Protein AF-A0A955FDJ4-F1 (afdb_monomer_lite)

Secondary structure (DSSP, 8-state):
-BTTB-HHHHHHHHHHHHHHHHHHHHHTT----TT-THHHHHHHHHHHHHHHTTSS-HHHHHHHHTSSSTT--PPPHHHHHHH-GGGTT-

Foldseek 3Di:
DPVPDDVVVVVVVLQVVQQVQVVVCVVVVHDPPDPGTSQQSSQLVLQVVLCVLVNHPPCLSVVCCPDPVHNTRGDDVVSSCVSVVVVVVD

pLDDT: mean 84.26, std 9.57, range [49.38, 94.75]

Sequence (90 aa):
EIYGVPPLVFLHYLNALALNEDVKYHTLGYDIVTGTGRRNNMLTCVNLIGVFLGGVSIVEFAGQFSRPPAGISAISQKKMREILPLLDKG

Structure (mmCIF, N/CA/C/O backbone):
data_AF-A0A955FDJ4-F1
#
_entry.id   AF-A0A955FDJ4-F1
#
loop_
_atom_site.group_PDB
_atom_site.id
_atom_site.type_symbol
_atom_site.label_atom_id
_atom_site.label_alt_id
_atom_site.label_comp_id
_atom_site.label_asym_id
_atom_site.label_entity_id
_atom_site.label_seq_id
_atom_site.pdbx_PDB_ins_code
_atom_site.Cartn_x
_atom_site.Cartn_y
_atom_site.Cartn_z
_atom_site.occupancy
_atom_site.B_iso_or_equiv
_atom_site.auth_seq_id
_atom_site.auth_comp_id
_atom_site.auth_asym_id
_atom_site.auth_atom_id
_atom_site.pdbx_PDB_model_num
ATOM 1 N N . GLU A 1 1 ? -19.634 -12.094 -1.912 1.00 62.75 1 GLU A N 1
ATOM 2 C CA . GLU A 1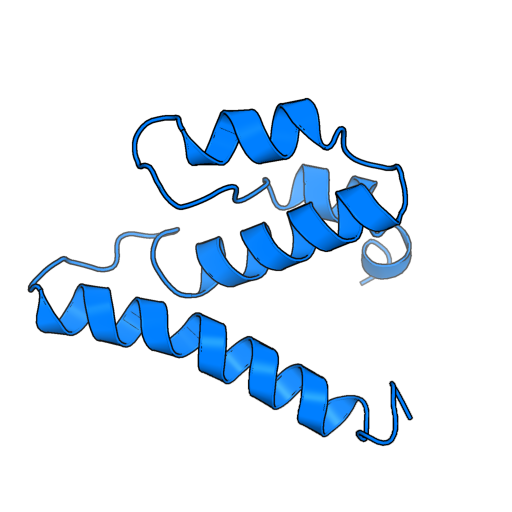 1 ? -19.199 -11.285 -3.073 1.00 62.75 1 GLU A CA 1
ATOM 3 C C . GLU A 1 1 ? -18.946 -9.856 -2.615 1.00 62.75 1 GLU A C 1
ATOM 5 O O . GLU A 1 1 ? -19.559 -9.441 -1.639 1.00 62.75 1 GLU A O 1
ATOM 10 N N . ILE A 1 2 ? -18.040 -9.130 -3.268 1.00 72.00 2 ILE A N 1
ATOM 11 C CA . ILE A 1 2 ? -17.774 -7.704 -3.028 1.00 72.00 2 ILE A CA 1
ATOM 12 C C . ILE A 1 2 ? -18.264 -6.966 -4.276 1.00 72.00 2 ILE A C 1
ATOM 14 O O . ILE A 1 2 ? -17.698 -7.163 -5.346 1.00 72.00 2 ILE A O 1
ATOM 18 N N . TYR A 1 3 ? -19.346 -6.187 -4.168 1.00 79.25 3 TYR A N 1
ATOM 19 C CA . TYR A 1 3 ? -19.972 -5.480 -5.303 1.00 79.25 3 TY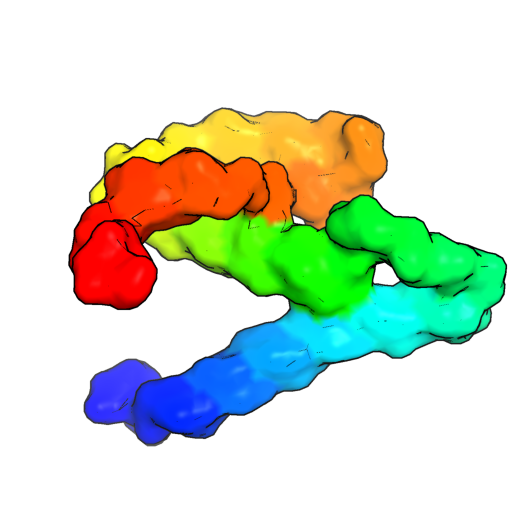R A CA 1
ATOM 20 C C . TYR A 1 3 ? -20.234 -6.367 -6.544 1.00 79.25 3 TYR A C 1
ATOM 22 O O . TYR A 1 3 ? -20.012 -5.946 -7.674 1.00 79.25 3 TYR A O 1
ATOM 30 N N . GLY A 1 4 ? -20.670 -7.617 -6.338 1.00 87.38 4 GLY A N 1
ATOM 31 C CA . GLY A 1 4 ? -20.932 -8.575 -7.425 1.00 87.38 4 GLY A CA 1
ATOM 32 C C . GLY A 1 4 ? -19.690 -9.276 -7.992 1.00 87.38 4 GLY A C 1
ATOM 33 O O . GLY A 1 4 ? -19.797 -10.032 -8.952 1.00 87.38 4 GLY A O 1
ATOM 34 N N . VAL A 1 5 ? -18.509 -9.061 -7.401 1.00 86.62 5 VAL A N 1
ATOM 35 C CA . VAL A 1 5 ? -17.262 -9.736 -7.783 1.00 86.62 5 VAL A CA 1
ATOM 36 C C . VAL A 1 5 ? -16.890 -10.788 -6.726 1.00 86.62 5 VAL A C 1
ATOM 38 O O . VAL A 1 5 ? -16.898 -10.492 -5.521 1.00 86.62 5 VAL A O 1
ATOM 41 N N . PRO A 1 6 ? -16.531 -12.025 -7.123 1.00 92.56 6 PRO A N 1
ATOM 42 C CA . PRO A 1 6 ? -15.976 -13.003 -6.196 1.00 92.56 6 PRO A CA 1
ATOM 43 C C . PRO A 1 6 ? -14.698 -12.463 -5.533 1.00 92.56 6 PRO A C 1
ATOM 45 O O . PRO A 1 6 ? -13.830 -11.939 -6.234 1.00 92.56 6 PRO A O 1
ATOM 48 N N . PRO A 1 7 ? -14.512 -12.614 -4.207 1.00 85.75 7 PRO A N 1
ATOM 49 C CA . PRO A 1 7 ? -13.344 -12.066 -3.511 1.00 85.75 7 PRO A CA 1
ATOM 50 C C . PRO A 1 7 ? -12.002 -12.483 -4.126 1.00 85.75 7 PRO A C 1
ATOM 52 O O . PRO A 1 7 ? -11.088 -11.672 -4.225 1.00 85.75 7 PRO A O 1
ATOM 55 N N . LEU A 1 8 ? -11.901 -13.723 -4.611 1.00 89.12 8 LEU A N 1
ATOM 56 C CA . LEU A 1 8 ? -10.700 -14.222 -5.279 1.00 89.12 8 LEU A CA 1
ATOM 57 C C . LEU A 1 8 ? -10.379 -13.446 -6.567 1.00 89.12 8 LEU A C 1
ATOM 59 O O . LEU A 1 8 ? -9.226 -13.109 -6.818 1.00 89.12 8 LEU A O 1
ATOM 63 N N . VAL A 1 9 ? -11.401 -13.108 -7.358 1.00 88.62 9 VAL A N 1
ATOM 64 C CA . VAL A 1 9 ? -11.247 -12.313 -8.584 1.00 88.62 9 VAL A CA 1
ATOM 65 C C . VAL A 1 9 ? -10.765 -10.904 -8.240 1.00 88.62 9 VAL A C 1
ATOM 67 O O . VAL A 1 9 ? -9.830 -10.406 -8.861 1.00 88.62 9 VAL A O 1
ATOM 70 N N . PHE A 1 10 ? -11.328 -10.288 -7.199 1.00 86.00 10 PHE A N 1
ATOM 71 C CA . PHE A 1 10 ? -10.862 -8.991 -6.703 1.00 86.00 10 PHE A CA 1
ATOM 72 C C .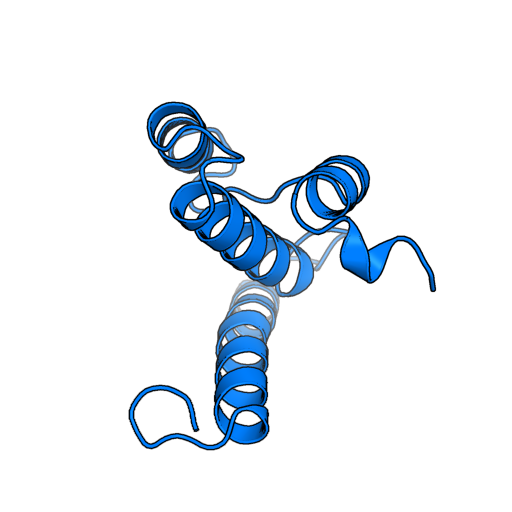 PHE A 1 10 ? -9.386 -9.028 -6.265 1.00 86.00 10 PHE A C 1
ATOM 74 O O . PHE A 1 10 ? -8.609 -8.144 -6.624 1.00 86.00 10 PHE A O 1
ATOM 81 N N . LEU A 1 11 ? -8.965 -10.082 -5.558 1.00 86.12 11 LEU A N 1
ATOM 82 C CA . LEU A 1 11 ? -7.562 -10.271 -5.172 1.00 86.12 11 LEU A CA 1
ATOM 83 C C . LEU A 1 11 ? -6.640 -10.444 -6.389 1.00 86.12 11 LEU A C 1
ATOM 85 O O . LEU A 1 11 ? -5.539 -9.890 -6.405 1.00 86.12 11 LEU A O 1
ATOM 89 N N . HIS A 1 12 ? -7.084 -11.158 -7.427 1.00 89.06 12 HIS A N 1
ATOM 90 C CA . HIS A 1 12 ? -6.338 -11.254 -8.682 1.00 89.06 12 HIS A CA 1
ATOM 91 C C . HIS A 1 12 ? -6.201 -9.898 -9.380 1.00 89.06 12 HIS A C 1
ATOM 93 O O . HIS A 1 12 ? -5.110 -9.584 -9.856 1.00 89.06 12 HIS A O 1
ATOM 99 N N . TYR A 1 13 ? -7.249 -9.069 -9.377 1.00 87.75 13 TYR A N 1
ATOM 100 C CA . TYR A 1 13 ? -7.174 -7.701 -9.897 1.00 87.75 13 TYR A CA 1
ATOM 101 C C . TYR A 1 13 ? -6.159 -6.844 -9.136 1.00 87.75 13 TYR A C 1
ATOM 103 O O . TYR A 1 13 ? -5.337 -6.184 -9.768 1.00 87.75 13 TYR A O 1
ATOM 111 N N . LEU A 1 14 ? -6.150 -6.891 -7.799 1.00 86.12 14 LEU A N 1
ATOM 112 C CA . LEU A 1 14 ? -5.152 -6.172 -6.997 1.00 86.12 14 LEU A CA 1
ATOM 113 C C . LEU A 1 14 ? -3.723 -6.633 -7.307 1.00 86.12 14 LEU A C 1
ATOM 115 O O . LEU A 1 14 ? -2.828 -5.807 -7.479 1.00 86.12 14 LEU A O 1
ATOM 119 N N . ASN A 1 15 ? -3.503 -7.944 -7.435 1.00 86.69 15 ASN A N 1
ATOM 120 C CA . ASN A 1 15 ? -2.189 -8.473 -7.791 1.00 86.69 15 ASN A CA 1
ATOM 121 C C . ASN A 1 15 ? -1.766 -8.061 -9.213 1.00 86.69 15 ASN A C 1
ATOM 123 O O . ASN A 1 15 ? -0.597 -7.754 -9.425 1.00 86.69 15 ASN A O 1
ATOM 127 N N . ALA A 1 16 ? -2.695 -8.012 -10.172 1.00 88.44 16 ALA A N 1
ATOM 128 C CA . ALA A 1 16 ? -2.421 -7.541 -11.531 1.00 88.44 16 ALA A CA 1
ATOM 129 C C . ALA A 1 16 ? -2.061 -6.044 -11.564 1.00 88.44 16 ALA A C 1
ATOM 131 O O . ALA A 1 16 ? -1.091 -5.664 -12.219 1.00 88.44 16 ALA A O 1
ATOM 132 N N . LEU A 1 17 ? -2.781 -5.207 -10.808 1.00 86.38 17 LEU A N 1
ATOM 133 C CA . LEU A 1 17 ? -2.457 -3.786 -10.633 1.00 86.38 17 LEU A CA 1
ATOM 134 C C . LEU A 1 17 ? -1.063 -3.599 -10.027 1.00 86.38 17 LEU A C 1
ATOM 136 O O . LEU A 1 17 ? -0.286 -2.762 -10.479 1.00 86.38 17 LEU A O 1
ATOM 140 N N . ALA A 1 18 ? -0.718 -4.400 -9.022 1.00 86.31 18 ALA A N 1
ATOM 141 C CA . ALA A 1 18 ? 0.594 -4.334 -8.405 1.00 86.31 18 ALA A CA 1
ATOM 142 C C . ALA A 1 18 ? 1.706 -4.858 -9.335 1.00 86.31 18 ALA A C 1
ATOM 144 O O . ALA A 1 18 ? 2.783 -4.272 -9.371 1.00 86.31 18 ALA A O 1
ATOM 145 N N . LEU A 1 19 ? 1.447 -5.904 -10.127 1.00 85.19 19 LEU A N 1
ATOM 146 C CA . LEU A 1 19 ? 2.381 -6.431 -11.129 1.00 85.19 19 LEU A CA 1
ATOM 147 C C . LEU A 1 19 ? 2.680 -5.419 -12.244 1.00 85.19 19 LEU A C 1
ATOM 149 O O . LEU A 1 19 ? 3.799 -5.383 -12.747 1.00 85.19 19 LEU A O 1
ATOM 153 N N . ASN A 1 20 ? 1.712 -4.581 -12.622 1.00 86.38 20 ASN A N 1
ATOM 154 C CA . ASN A 1 20 ? 1.929 -3.541 -13.629 1.00 86.38 20 ASN A CA 1
ATOM 155 C C . ASN A 1 20 ? 3.071 -2.582 -13.245 1.00 86.38 20 ASN A C 1
ATOM 157 O O . ASN A 1 20 ? 3.817 -2.127 -14.111 1.00 86.38 20 ASN A O 1
ATOM 161 N N . GLU A 1 21 ? 3.262 -2.350 -11.946 1.00 83.75 21 GLU A N 1
ATOM 162 C CA . GLU A 1 21 ? 4.355 -1.529 -11.437 1.00 83.75 21 GLU A CA 1
ATOM 163 C C . GLU A 1 21 ? 5.726 -2.186 -11.683 1.00 83.75 21 GLU A C 1
ATOM 165 O O . GLU A 1 21 ? 6.658 -1.507 -12.110 1.00 83.75 21 GLU A O 1
ATOM 170 N N . ASP A 1 22 ? 5.847 -3.510 -11.507 1.00 83.75 22 ASP A N 1
ATOM 171 C CA . ASP A 1 22 ? 7.078 -4.257 -11.829 1.00 83.75 22 ASP A CA 1
ATOM 172 C C . ASP A 1 22 ? 7.407 -4.168 -13.325 1.00 83.75 22 ASP A C 1
ATOM 174 O O . ASP A 1 22 ? 8.559 -3.945 -13.699 1.00 83.75 22 ASP A O 1
ATOM 178 N N . VAL A 1 23 ? 6.389 -4.289 -14.188 1.00 84.94 23 VAL A N 1
ATOM 179 C CA . VAL A 1 23 ? 6.551 -4.144 -15.644 1.00 84.94 23 VAL A CA 1
ATOM 180 C C . VAL A 1 23 ? 7.074 -2.751 -15.986 1.00 84.94 23 VAL A C 1
ATOM 182 O O . VAL A 1 23 ? 8.017 -2.636 -16.765 1.00 84.94 23 VAL A O 1
ATOM 185 N N . LYS A 1 24 ? 6.528 -1.696 -15.367 1.00 84.38 24 LYS A N 1
ATOM 186 C CA . LYS A 1 24 ? 7.003 -0.319 -15.559 1.00 84.38 24 LYS A CA 1
ATOM 187 C C . LYS A 1 24 ? 8.487 -0.187 -15.212 1.00 84.38 24 LYS A C 1
ATOM 189 O O . LYS A 1 24 ? 9.258 0.274 -16.051 1.00 84.38 24 LYS A O 1
ATOM 194 N N . TYR A 1 25 ? 8.902 -0.619 -14.019 1.00 82.12 25 TYR A N 1
ATOM 195 C CA . TYR A 1 25 ? 10.308 -0.540 -13.603 1.00 82.12 25 TYR A CA 1
ATOM 196 C C . TYR A 1 25 ? 11.233 -1.323 -14.542 1.00 82.12 25 TYR A C 1
ATOM 198 O O . TYR A 1 25 ? 12.251 -0.782 -14.970 1.00 82.12 25 TYR A O 1
ATOM 206 N N . 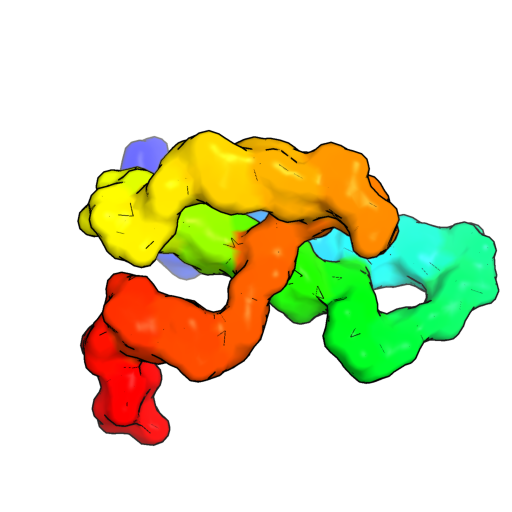HIS A 1 26 ? 10.830 -2.534 -14.942 1.00 82.50 26 HIS A N 1
ATOM 207 C CA . HIS A 1 26 ? 11.573 -3.341 -15.907 1.00 82.50 26 HIS A CA 1
ATOM 208 C C . HIS A 1 26 ? 11.734 -2.629 -17.259 1.00 82.50 26 HIS A C 1
ATOM 210 O O . HIS A 1 26 ? 12.844 -2.524 -17.773 1.00 82.50 26 HIS A O 1
ATOM 216 N N . THR A 1 27 ? 10.648 -2.086 -17.822 1.00 84.56 27 THR A N 1
ATOM 217 C CA . THR A 1 27 ? 10.689 -1.393 -19.125 1.00 84.56 27 THR A CA 1
ATOM 218 C C . THR A 1 27 ? 11.514 -0.108 -19.116 1.00 84.56 27 THR A C 1
ATOM 220 O O . THR A 1 27 ? 12.075 0.258 -20.143 1.00 84.56 27 THR A O 1
ATOM 223 N N . LEU A 1 28 ? 11.616 0.567 -17.969 1.00 84.62 28 LEU A N 1
ATOM 224 C CA . LEU A 1 28 ? 12.415 1.784 -17.808 1.00 84.62 28 LEU A CA 1
ATOM 225 C C . LEU A 1 28 ? 13.900 1.496 -17.525 1.00 84.62 28 LEU A C 1
ATOM 227 O O . LEU A 1 28 ? 14.675 2.434 -17.355 1.00 84.62 28 LEU A O 1
ATOM 231 N N . GLY A 1 29 ? 14.305 0.221 -17.478 1.00 79.25 29 GLY A N 1
ATOM 232 C CA . GLY A 1 29 ? 15.685 -0.179 -17.204 1.00 79.25 29 GLY A CA 1
ATOM 233 C C . GLY A 1 29 ? 16.117 0.052 -15.755 1.00 79.25 29 GLY A C 1
ATOM 234 O O . GLY A 1 29 ? 17.313 0.124 -15.483 1.00 79.25 29 GLY A O 1
ATOM 235 N N . TYR A 1 30 ? 15.167 0.194 -14.827 1.00 77.88 30 TYR A N 1
ATOM 236 C CA . TYR A 1 30 ? 15.471 0.281 -13.404 1.00 77.88 30 TYR A CA 1
ATOM 237 C C . TYR A 1 30 ? 15.595 -1.118 -12.806 1.00 77.88 30 TYR A C 1
ATOM 239 O O . TYR A 1 30 ? 14.708 -1.958 -12.980 1.00 77.88 30 TYR A O 1
ATOM 247 N N . ASP A 1 31 ? 16.649 -1.342 -12.026 1.00 68.00 31 ASP A N 1
ATOM 248 C CA . ASP A 1 31 ? 16.729 -2.525 -11.180 1.00 68.00 31 ASP A CA 1
ATOM 249 C C . ASP A 1 31 ? 15.632 -2.460 -10.113 1.00 68.00 31 ASP A C 1
ATOM 251 O O . ASP A 1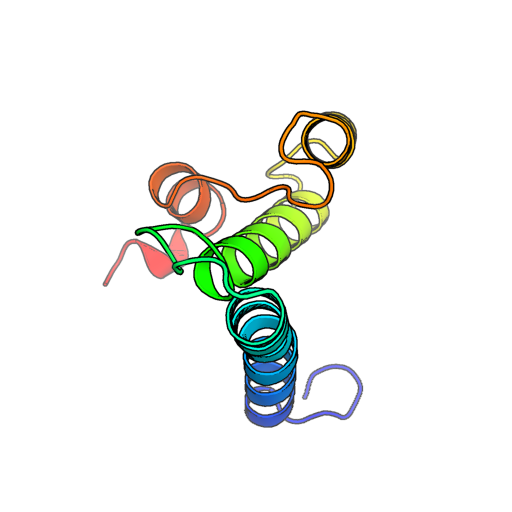 31 ? 15.532 -1.487 -9.356 1.00 68.00 31 ASP A O 1
ATOM 255 N N . ILE A 1 32 ? 14.809 -3.510 -10.030 1.00 65.62 32 ILE A N 1
ATOM 256 C CA . ILE A 1 32 ? 13.858 -3.680 -8.928 1.00 65.62 32 ILE A CA 1
ATOM 257 C C . ILE A 1 32 ? 14.675 -4.017 -7.676 1.00 65.62 32 ILE A C 1
ATOM 259 O O . ILE A 1 32 ? 14.882 -5.178 -7.322 1.00 65.62 32 ILE A O 1
ATOM 263 N N . VAL A 1 33 ? 15.179 -2.985 -7.005 1.00 64.12 33 VAL A N 1
ATOM 264 C CA . VAL A 1 33 ? 15.816 -3.110 -5.694 1.00 64.12 33 VAL A CA 1
ATOM 265 C C . VAL A 1 33 ? 14.791 -3.563 -4.658 1.00 64.12 33 VAL A C 1
ATOM 267 O O . VAL A 1 33 ? 13.598 -3.250 -4.740 1.00 64.12 33 VAL A O 1
ATOM 270 N N . THR A 1 34 ? 15.258 -4.313 -3.663 1.00 56.06 34 THR A N 1
ATOM 271 C CA . THR A 1 34 ? 14.458 -4.878 -2.572 1.00 56.06 34 THR A CA 1
ATOM 272 C C . THR A 1 34 ? 13.531 -3.825 -1.960 1.00 56.06 34 THR A C 1
ATOM 274 O O . THR A 1 34 ? 13.981 -2.903 -1.287 1.00 56.06 34 THR A O 1
ATOM 277 N N . GLY A 1 35 ? 12.220 -3.974 -2.174 1.00 59.59 35 GLY A N 1
ATOM 278 C CA . GLY A 1 35 ? 11.223 -3.019 -1.680 1.00 59.59 35 GLY A CA 1
ATOM 279 C C . GLY A 1 35 ? 10.858 -1.898 -2.657 1.00 59.59 35 GLY A C 1
ATOM 280 O O . GLY A 1 35 ? 10.451 -0.838 -2.205 1.00 59.59 35 GLY A O 1
ATOM 281 N N . THR A 1 36 ? 10.976 -2.114 -3.968 1.00 68.62 36 THR A N 1
ATOM 282 C CA . THR A 1 36 ? 10.352 -1.297 -5.029 1.00 68.62 36 THR A CA 1
ATOM 283 C C . THR A 1 36 ? 9.359 -2.141 -5.844 1.00 68.62 36 THR A C 1
ATOM 285 O O . THR A 1 36 ? 9.261 -3.352 -5.633 1.00 68.62 36 THR A O 1
ATOM 288 N N . GLY A 1 37 ? 8.545 -1.512 -6.699 1.00 79.38 37 GLY A N 1
ATOM 289 C CA . GLY A 1 37 ? 7.592 -2.226 -7.558 1.00 79.38 37 GLY A CA 1
ATOM 290 C C . GLY A 1 37 ? 6.337 -2.751 -6.842 1.00 79.38 37 GLY A C 1
ATOM 291 O O . GLY A 1 37 ? 5.737 -2.081 -5.992 1.00 79.38 37 GLY A O 1
ATOM 292 N N . ARG A 1 38 ? 5.941 -3.984 -7.165 1.00 85.75 38 ARG A N 1
ATOM 293 C CA . ARG A 1 38 ? 4.701 -4.659 -6.752 1.00 85.75 38 ARG A CA 1
ATOM 294 C C . ARG A 1 38 ? 4.481 -4.654 -5.251 1.00 85.75 38 ARG A C 1
ATOM 296 O O . ARG A 1 38 ? 3.365 -4.418 -4.791 1.00 85.75 38 ARG A O 1
ATOM 303 N N . ARG A 1 39 ? 5.532 -4.887 -4.461 1.00 85.94 39 ARG A N 1
ATOM 304 C CA . ARG A 1 39 ? 5.421 -4.922 -2.994 1.00 85.94 39 ARG A CA 1
ATOM 305 C C . ARG A 1 39 ? 5.006 -3.567 -2.417 1.00 85.94 39 ARG A C 1
ATOM 307 O O . ARG A 1 39 ? 4.146 -3.533 -1.540 1.00 85.94 39 ARG A O 1
ATOM 314 N N . ASN A 1 40 ? 5.575 -2.469 -2.912 1.00 87.25 40 ASN A N 1
ATOM 315 C CA . ASN A 1 40 ? 5.209 -1.126 -2.457 1.00 87.25 40 ASN A CA 1
ATOM 316 C C . ASN A 1 40 ? 3.801 -0.749 -2.888 1.00 87.25 40 ASN A C 1
ATOM 318 O O . ASN A 1 40 ? 3.072 -0.137 -2.108 1.00 87.25 40 ASN A O 1
ATOM 322 N N . ASN A 1 41 ? 3.402 -1.151 -4.094 1.00 88.75 41 ASN A N 1
ATOM 323 C CA . ASN A 1 41 ? 2.058 -0.873 -4.569 1.00 88.75 41 ASN A CA 1
ATOM 324 C C . ASN A 1 41 ? 1.011 -1.621 -3.722 1.00 88.75 41 ASN A C 1
ATOM 326 O O . ASN A 1 41 ? 0.069 -1.013 -3.222 1.00 88.75 41 ASN A O 1
ATOM 330 N N . MET A 1 42 ? 1.250 -2.904 -3.416 1.00 89.75 42 MET A N 1
ATOM 331 C CA . MET A 1 42 ? 0.401 -3.668 -2.490 1.00 89.75 42 MET A CA 1
ATOM 332 C C . MET A 1 42 ? 0.330 -3.025 -1.100 1.00 89.75 42 MET A C 1
ATOM 334 O O . MET A 1 42 ? -0.756 -2.878 -0.546 1.00 89.75 42 MET A O 1
ATOM 338 N N . LEU A 1 43 ? 1.464 -2.603 -0.532 1.00 91.00 43 LEU A N 1
ATOM 339 C CA . LEU A 1 43 ? 1.493 -1.937 0.777 1.00 91.00 43 LEU A CA 1
ATOM 340 C C . LEU A 1 43 ? 0.812 -0.562 0.753 1.00 91.00 43 LEU A C 1
ATOM 342 O O . LEU A 1 43 ? 0.264 -0.145 1.769 1.00 91.00 43 LEU A O 1
ATOM 346 N N . THR A 1 44 ? 0.796 0.119 -0.392 1.00 91.31 44 THR A N 1
ATOM 347 C CA . THR A 1 44 ? 0.037 1.361 -0.589 1.00 91.31 44 THR A CA 1
ATOM 348 C C . THR A 1 44 ? -1.468 1.085 -0.584 1.00 91.31 44 THR A C 1
ATOM 350 O O . THR A 1 44 ? -2.214 1.795 0.090 1.00 91.31 44 THR A O 1
ATOM 353 N N . CYS A 1 45 ? -1.927 0.010 -1.238 1.00 91.06 45 CYS A 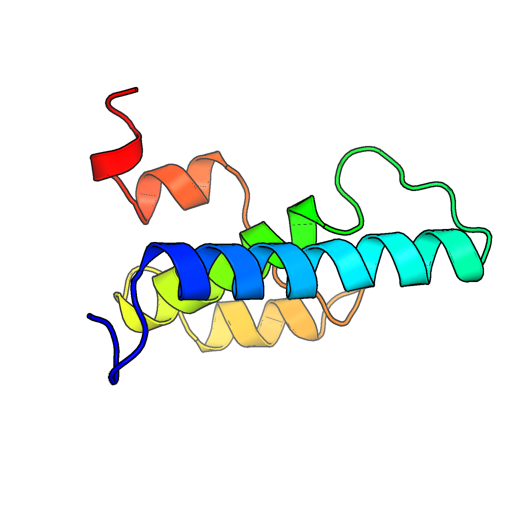N 1
ATOM 354 C CA . CYS A 1 45 ? -3.323 -0.431 -1.144 1.00 91.06 45 CYS A CA 1
ATOM 355 C C . CYS A 1 45 ? -3.714 -0.775 0.299 1.00 91.06 45 CYS A C 1
ATOM 357 O O . CYS A 1 45 ? -4.782 -0.376 0.756 1.00 91.06 45 CYS A O 1
ATOM 359 N N . VAL A 1 46 ? -2.844 -1.467 1.043 1.00 91.44 46 VAL A N 1
ATOM 360 C CA . VAL A 1 46 ? -3.074 -1.745 2.470 1.00 91.44 46 VAL A CA 1
ATOM 361 C C . VAL A 1 46 ? -3.166 -0.447 3.274 1.00 91.44 46 VAL A C 1
ATOM 363 O O . VAL A 1 46 ? -4.036 -0.332 4.133 1.00 91.44 46 VAL A O 1
ATOM 366 N N . ASN A 1 47 ? -2.313 0.540 2.994 1.00 93.69 47 ASN A N 1
ATOM 367 C CA . ASN A 1 47 ? -2.366 1.831 3.674 1.00 93.69 47 ASN A CA 1
ATOM 368 C C . ASN A 1 47 ? -3.711 2.542 3.442 1.00 93.69 47 ASN A C 1
ATOM 370 O O . ASN A 1 47 ? -4.325 3.029 4.388 1.00 93.69 47 ASN A O 1
ATOM 374 N N . LEU A 1 48 ? -4.223 2.507 2.207 1.00 92.62 48 LEU A N 1
ATOM 375 C CA . LEU A 1 48 ? -5.547 3.035 1.865 1.00 92.62 48 LEU A CA 1
ATOM 376 C C . LEU A 1 48 ? -6.681 2.290 2.591 1.00 92.62 48 LEU A C 1
ATOM 378 O O . LEU A 1 48 ? -7.609 2.920 3.094 1.00 92.62 48 LEU A O 1
ATOM 382 N N . ILE A 1 49 ? -6.596 0.961 2.703 1.00 91.06 49 ILE A N 1
ATOM 383 C CA . ILE A 1 49 ? -7.533 0.180 3.528 1.00 91.06 49 ILE A CA 1
ATOM 384 C C . ILE A 1 49 ? -7.461 0.646 4.988 1.00 91.06 49 ILE A C 1
ATOM 386 O O . ILE A 1 49 ? -8.496 0.841 5.617 1.00 91.06 49 ILE A O 1
ATOM 390 N N . GLY A 1 50 ? -6.258 0.895 5.512 1.00 92.56 50 GLY A N 1
ATOM 391 C CA . GLY A 1 50 ? -6.058 1.455 6.847 1.00 92.56 50 GLY A CA 1
ATOM 392 C C . GLY A 1 50 ? -6.735 2.810 7.053 1.00 92.56 50 GLY A C 1
ATOM 393 O O . GLY A 1 50 ? -7.284 3.044 8.128 1.00 92.56 50 GLY A O 1
ATOM 394 N N . VAL A 1 51 ? -6.770 3.663 6.023 1.00 94.62 51 VAL A N 1
ATOM 395 C CA . VAL A 1 51 ? -7.529 4.924 6.044 1.00 94.62 51 VAL A CA 1
ATOM 396 C C . VAL A 1 51 ? -9.029 4.654 6.155 1.00 94.62 51 VAL A C 1
ATOM 398 O O . VAL A 1 51 ? -9.686 5.226 7.022 1.00 94.62 51 VAL A O 1
ATOM 401 N N . PHE A 1 52 ? -9.577 3.749 5.338 1.00 92.81 52 PHE A N 1
ATOM 402 C CA . PHE A 1 52 ? -11.005 3.405 5.394 1.00 92.81 52 PHE A CA 1
ATOM 403 C C . PHE A 1 52 ? -11.425 2.751 6.715 1.00 92.81 52 PHE A C 1
ATOM 405 O O . PHE A 1 52 ? -12.552 2.944 7.161 1.00 92.81 52 PHE A O 1
ATOM 412 N N . LEU A 1 53 ? -10.522 2.006 7.354 1.00 90.94 53 LEU A N 1
ATOM 413 C CA . LEU A 1 53 ? -10.740 1.405 8.671 1.00 90.94 53 LEU A CA 1
ATOM 414 C C . LEU A 1 53 ? -10.524 2.389 9.836 1.00 90.94 53 LEU A C 1
ATOM 416 O O . LEU A 1 53 ? -10.720 2.012 10.987 1.00 90.94 53 LEU A O 1
ATOM 420 N N . GLY A 1 54 ? -10.098 3.629 9.568 1.00 90.44 54 GLY A N 1
ATOM 421 C CA . GLY A 1 54 ? -9.801 4.632 10.596 1.00 90.44 54 GLY A CA 1
ATOM 422 C C . GLY A 1 54 ? -8.494 4.397 11.368 1.00 90.44 54 GLY A C 1
ATOM 423 O O . GLY A 1 54 ? -8.233 5.088 12.348 1.00 90.44 54 GLY A O 1
ATOM 424 N N . GLY A 1 55 ? -7.660 3.444 10.939 1.00 88.56 55 GLY A N 1
ATOM 425 C CA . GLY A 1 55 ? -6.356 3.136 11.545 1.00 88.56 55 GLY A CA 1
ATOM 426 C C . GLY A 1 55 ? -5.193 3.989 11.019 1.00 88.56 55 GLY A C 1
ATOM 427 O O . GLY A 1 55 ? -4.084 3.922 11.559 1.00 88.56 55 GLY A O 1
ATOM 428 N N . VAL A 1 56 ? -5.428 4.774 9.962 1.00 93.81 56 VAL A N 1
ATOM 429 C CA . VAL A 1 56 ? -4.461 5.694 9.341 1.00 93.81 56 VAL A CA 1
ATOM 430 C C . VAL A 1 56 ? -5.146 7.017 8.999 1.00 93.81 56 VAL A C 1
ATOM 432 O O . VAL A 1 56 ? -6.265 7.031 8.490 1.00 93.81 56 VAL A O 1
ATOM 435 N N . SER A 1 57 ? -4.468 8.142 9.233 1.00 94.50 57 SER A N 1
ATOM 436 C CA . SER A 1 57 ? -4.962 9.456 8.815 1.00 94.50 57 SER A CA 1
ATOM 437 C C . SER A 1 57 ? -4.896 9.621 7.294 1.00 94.50 57 SER A C 1
ATOM 439 O O . SER A 1 57 ? -3.847 9.422 6.678 1.00 94.50 57 SER A O 1
ATOM 441 N N . ILE A 1 58 ? -5.991 10.083 6.682 1.00 94.62 58 ILE A N 1
ATOM 442 C CA . ILE A 1 58 ? -6.024 10.418 5.248 1.00 94.62 58 ILE A CA 1
ATOM 443 C C . ILE A 1 58 ? -5.003 11.504 4.880 1.00 94.62 58 ILE A C 1
ATOM 445 O O . ILE A 1 58 ? -4.438 11.479 3.789 1.00 94.62 58 ILE A O 1
ATOM 449 N N . VAL A 1 59 ? -4.729 12.434 5.800 1.00 94.75 59 VAL A N 1
ATOM 450 C CA . VAL A 1 59 ? -3.753 13.512 5.591 1.00 94.75 59 VAL A CA 1
ATOM 451 C C . VAL A 1 59 ? -2.334 12.949 5.581 1.00 94.75 59 VAL A C 1
ATOM 453 O O . VAL A 1 59 ? -1.522 13.348 4.750 1.00 94.75 59 VAL A O 1
ATOM 456 N N . GLU A 1 60 ? -2.035 11.992 6.461 1.00 91.69 60 GLU A N 1
ATOM 457 C CA . GLU A 1 60 ? -0.733 11.315 6.483 1.00 91.69 60 GLU A CA 1
ATOM 458 C C . GLU A 1 60 ? -0.527 10.468 5.225 1.00 91.69 60 GLU A C 1
ATOM 460 O O . GLU A 1 60 ? 0.535 10.540 4.606 1.00 91.69 60 GLU A O 1
ATOM 465 N N . PHE A 1 61 ? -1.556 9.723 4.813 1.00 93.06 61 PHE A N 1
ATOM 466 C CA . PHE A 1 61 ? -1.567 8.954 3.568 1.00 93.06 61 PHE A CA 1
ATOM 467 C C . PHE A 1 61 ? -1.312 9.850 2.347 1.00 93.06 61 PHE A C 1
ATOM 469 O O . PHE A 1 61 ? -0.369 9.624 1.590 1.00 93.06 61 PHE A O 1
ATOM 476 N N . ALA A 1 62 ? -2.094 10.923 2.184 1.00 92.88 62 ALA A N 1
ATOM 477 C CA . ALA A 1 62 ? -1.929 11.866 1.078 1.00 92.88 62 ALA A CA 1
ATOM 478 C C . ALA A 1 62 ? -0.561 12.568 1.120 1.00 92.88 62 ALA A C 1
ATOM 480 O O . ALA A 1 62 ? 0.087 12.746 0.091 1.00 92.88 62 ALA A O 1
ATOM 481 N N . GLY A 1 63 ? -0.084 12.921 2.316 1.00 91.88 63 GLY A N 1
ATOM 482 C CA . GLY A 1 63 ? 1.222 13.542 2.506 1.00 91.88 63 GLY A CA 1
ATOM 483 C C . GLY A 1 63 ? 2.388 12.651 2.075 1.00 91.88 63 GLY A C 1
ATOM 484 O O . GLY A 1 63 ? 3.397 13.169 1.602 1.00 91.88 63 GLY A O 1
ATOM 485 N N . GLN A 1 64 ? 2.268 11.326 2.201 1.00 89.38 64 GLN A N 1
ATOM 486 C CA . GLN A 1 64 ? 3.299 10.391 1.744 1.00 89.38 64 GLN A CA 1
ATOM 487 C C . GLN A 1 64 ? 3.401 10.316 0.219 1.00 89.38 64 GLN A C 1
ATOM 489 O O . GLN A 1 64 ? 4.517 10.265 -0.286 1.00 89.38 64 GLN A O 1
ATOM 494 N N . PHE A 1 65 ? 2.285 10.406 -0.511 1.00 86.81 65 PHE A N 1
ATOM 495 C CA . PHE A 1 65 ? 2.296 10.422 -1.982 1.00 86.81 65 PHE A CA 1
ATOM 496 C C . PHE A 1 65 ? 3.121 11.567 -2.577 1.00 86.81 65 PHE A C 1
ATOM 498 O O . PHE A 1 65 ? 3.699 11.419 -3.654 1.00 86.81 65 PHE A O 1
ATOM 505 N N . SER A 1 66 ? 3.172 12.699 -1.877 1.00 86.19 66 SER A N 1
ATOM 506 C CA . SER A 1 66 ? 3.887 13.900 -2.310 1.00 86.19 66 SER A CA 1
ATOM 507 C C . SER A 1 66 ? 5.381 13.882 -1.969 1.00 86.19 66 SER A C 1
ATOM 509 O O . SER A 1 66 ? 6.115 14.765 -2.413 1.00 86.19 66 SER A O 1
ATOM 511 N N . ARG A 1 67 ? 5.855 12.926 -1.157 1.00 80.81 67 ARG A N 1
ATOM 512 C CA . ARG A 1 67 ? 7.260 12.854 -0.728 1.00 80.81 67 ARG A CA 1
ATOM 513 C C . ARG A 1 67 ? 8.082 12.015 -1.708 1.00 80.81 67 ARG A C 1
ATOM 515 O O . ARG A 1 67 ? 7.598 10.978 -2.141 1.00 80.81 67 ARG A O 1
ATOM 522 N N . PRO A 1 68 ? 9.329 12.400 -2.030 1.00 75.44 68 PRO A N 1
ATOM 523 C CA . PRO A 1 68 ? 10.217 11.559 -2.828 1.00 75.44 68 PRO A CA 1
ATOM 524 C C . PRO A 1 68 ? 10.470 10.184 -2.167 1.00 75.44 68 PRO A C 1
ATOM 526 O O . PRO A 1 68 ? 10.802 10.157 -0.979 1.00 75.44 68 PRO A O 1
ATOM 529 N N . PRO A 1 69 ? 10.376 9.061 -2.908 1.00 73.06 69 PRO A N 1
ATOM 530 C CA . PRO A 1 69 ? 9.912 8.959 -4.294 1.00 73.06 69 PRO A CA 1
ATOM 531 C C . PRO A 1 69 ? 8.390 9.159 -4.394 1.00 73.06 69 PRO A C 1
ATOM 533 O O . PRO A 1 69 ? 7.616 8.428 -3.777 1.00 73.06 69 PRO A O 1
ATOM 536 N N . ALA A 1 70 ? 7.975 10.154 -5.184 1.00 76.94 70 ALA A N 1
ATOM 537 C CA . ALA A 1 70 ? 6.571 10.531 -5.303 1.00 76.94 70 ALA A CA 1
ATOM 538 C C . ALA A 1 70 ? 5.746 9.426 -5.980 1.00 76.94 70 ALA A C 1
ATOM 540 O O . ALA A 1 70 ? 6.253 8.682 -6.821 1.00 76.94 70 ALA A O 1
ATOM 541 N N . GLY A 1 71 ? 4.457 9.353 -5.642 1.00 79.88 71 GLY A N 1
ATOM 542 C CA . GLY A 1 71 ? 3.521 8.397 -6.244 1.00 79.88 71 GLY A CA 1
ATOM 543 C C . GLY A 1 71 ? 3.324 7.095 -5.462 1.00 79.88 71 GLY A C 1
ATOM 544 O O . GLY A 1 71 ? 2.625 6.210 -5.948 1.00 79.88 71 GLY A O 1
ATOM 545 N N . ILE A 1 72 ? 3.910 6.963 -4.267 1.00 85.12 72 ILE A N 1
ATOM 546 C CA . ILE A 1 72 ? 3.805 5.763 -3.424 1.00 85.12 72 ILE A CA 1
ATOM 547 C C . ILE A 1 72 ? 3.541 6.179 -1.970 1.00 85.12 72 ILE A C 1
ATOM 549 O O . ILE A 1 72 ? 4.129 7.131 -1.468 1.00 85.12 72 ILE A O 1
ATOM 553 N N . SER A 1 73 ? 2.690 5.431 -1.263 1.00 90.88 73 SER A N 1
ATOM 554 C CA . SER A 1 73 ? 2.437 5.595 0.178 1.00 90.88 73 SER A CA 1
ATOM 555 C C . SER A 1 73 ? 2.474 4.232 0.875 1.00 90.88 73 SER A C 1
ATOM 557 O O . SER A 1 73 ? 1.537 3.795 1.545 1.00 90.88 73 SER A O 1
ATOM 559 N N . ALA A 1 74 ? 3.574 3.511 0.663 1.00 90.25 74 ALA A N 1
ATOM 560 C CA . ALA A 1 74 ? 3.780 2.190 1.232 1.00 90.25 74 ALA A CA 1
ATOM 561 C C . ALA A 1 74 ? 4.063 2.286 2.739 1.00 90.25 74 ALA A C 1
ATOM 563 O O . ALA A 1 74 ? 4.919 3.052 3.181 1.00 90.25 74 ALA A O 1
ATOM 564 N N . ILE A 1 75 ? 3.379 1.459 3.528 1.00 91.31 75 ILE A N 1
ATOM 565 C CA . ILE A 1 75 ? 3.638 1.307 4.966 1.00 91.31 75 ILE A CA 1
ATOM 566 C C . ILE A 1 75 ? 4.594 0.155 5.260 1.00 91.31 75 ILE A C 1
ATOM 568 O O . ILE A 1 75 ? 4.746 -0.782 4.478 1.00 91.31 75 ILE A O 1
ATOM 572 N N . SER A 1 76 ? 5.216 0.187 6.440 1.00 89.69 76 SER A N 1
ATOM 573 C CA . SER A 1 76 ? 5.999 -0.948 6.929 1.00 89.69 76 SER A CA 1
ATOM 574 C C . SER A 1 76 ? 5.100 -2.154 7.226 1.00 89.69 76 SER A C 1
ATOM 576 O O . SER A 1 76 ? 3.930 -2.009 7.584 1.00 89.69 76 SER A O 1
ATOM 578 N N . GLN A 1 77 ? 5.659 -3.366 7.166 1.00 86.69 77 GLN A N 1
ATOM 579 C CA . GLN A 1 77 ? 4.913 -4.565 7.570 1.00 86.69 77 GLN A CA 1
ATOM 580 C C . GLN A 1 77 ? 4.481 -4.531 9.042 1.00 86.69 77 GLN A C 1
ATOM 582 O O . GLN A 1 77 ? 3.449 -5.096 9.387 1.00 86.69 77 GLN A O 1
ATOM 587 N N . LYS A 1 78 ? 5.254 -3.861 9.909 1.00 89.38 78 LYS A N 1
ATOM 588 C CA . LYS A 1 78 ? 4.861 -3.645 11.304 1.00 89.38 78 LYS A CA 1
ATOM 589 C C . LYS A 1 78 ? 3.557 -2.847 11.368 1.00 89.38 78 LYS A C 1
ATOM 591 O O . LYS A 1 78 ? 2.602 -3.302 11.981 1.00 89.38 78 LYS A O 1
ATOM 596 N N . LYS A 1 79 ? 3.495 -1.712 10.664 1.00 89.06 79 LYS A N 1
ATOM 597 C CA . LYS A 1 79 ? 2.295 -0.869 10.623 1.00 89.06 79 LYS A CA 1
ATOM 598 C C . LYS A 1 79 ? 1.109 -1.586 9.970 1.00 89.06 79 LYS A C 1
ATOM 600 O O . LYS A 1 79 ? -0.012 -1.450 10.437 1.00 89.06 79 LYS A O 1
ATOM 605 N N . MET A 1 80 ? 1.354 -2.401 8.941 1.00 89.88 80 MET A N 1
ATOM 606 C CA . MET A 1 80 ? 0.330 -3.280 8.361 1.00 89.88 80 MET A CA 1
ATOM 607 C C . MET A 1 80 ? -0.275 -4.216 9.414 1.00 89.88 80 MET A C 1
ATOM 609 O O . MET A 1 80 ? -1.493 -4.332 9.471 1.00 89.88 80 MET A O 1
ATOM 613 N N . ARG A 1 81 ? 0.550 -4.878 10.238 1.00 89.44 81 ARG A N 1
ATOM 614 C CA . ARG A 1 81 ? 0.064 -5.779 11.296 1.00 89.44 81 ARG A CA 1
ATOM 615 C C . ARG A 1 81 ? -0.737 -5.043 12.370 1.00 89.44 81 ARG A C 1
ATOM 617 O O . ARG A 1 81 ? -1.738 -5.569 12.835 1.00 89.44 81 ARG A O 1
ATOM 624 N N . GLU A 1 82 ? -0.360 -3.806 12.696 1.00 89.44 82 GLU A N 1
ATOM 625 C CA . GLU A 1 82 ? -1.143 -2.943 13.596 1.00 89.44 82 GLU A CA 1
ATOM 626 C C . GLU A 1 82 ? -2.530 -2.599 13.015 1.00 89.44 82 GLU A C 1
ATOM 628 O O . GLU A 1 82 ? -3.511 -2.563 13.751 1.00 89.44 82 GLU A O 1
ATOM 633 N N . ILE A 1 83 ? -2.624 -2.362 11.699 1.00 89.19 83 ILE A N 1
ATOM 634 C CA . ILE A 1 83 ? -3.886 -2.045 11.002 1.00 89.19 83 ILE A CA 1
ATOM 635 C C . ILE A 1 83 ? -4.758 -3.295 10.811 1.00 89.19 83 ILE A C 1
ATOM 637 O O . ILE A 1 83 ? -5.983 -3.215 10.876 1.00 89.19 83 ILE A O 1
ATOM 641 N N . LEU A 1 84 ? -4.136 -4.450 10.557 1.00 87.88 84 LEU A N 1
ATOM 642 C CA . LEU A 1 84 ? -4.795 -5.723 10.262 1.00 87.88 84 LEU A CA 1
ATOM 643 C C . LEU A 1 84 ? -4.432 -6.778 11.324 1.00 87.88 84 LEU A C 1
ATOM 645 O O . LEU A 1 84 ? -3.779 -7.772 10.998 1.00 87.88 84 LEU A O 1
ATOM 649 N N . PRO A 1 85 ? -4.875 -6.618 12.585 1.00 83.44 85 PRO A N 1
ATOM 650 C CA . PRO A 1 85 ? -4.444 -7.465 13.704 1.00 83.44 85 PRO A CA 1
ATOM 651 C C . PRO A 1 85 ? -4.844 -8.938 13.550 1.00 83.44 85 PRO A C 1
ATOM 653 O O . PRO A 1 85 ? -4.226 -9.824 14.133 1.00 83.44 85 PRO A O 1
ATOM 656 N N . LEU A 1 86 ? -5.858 -9.233 12.732 1.00 83.25 86 LEU A N 1
ATOM 657 C CA . LEU A 1 86 ? -6.258 -10.609 12.424 1.00 83.25 86 LEU A CA 1
ATOM 658 C C . LEU A 1 86 ? -5.210 -11.368 11.593 1.00 83.25 86 LEU A C 1
ATOM 660 O O . LEU A 1 86 ? -5.224 -12.595 11.593 1.00 83.25 86 LEU A O 1
ATOM 664 N N . LEU A 1 87 ? -4.305 -10.656 10.914 1.00 75.06 87 LEU A N 1
ATOM 665 C CA . LEU A 1 87 ? -3.208 -11.242 10.140 1.00 75.06 87 LEU A CA 1
ATOM 666 C C . LEU A 1 87 ? -1.953 -11.515 10.983 1.00 75.06 87 LEU A C 1
ATOM 668 O O . LEU A 1 87 ? -1.019 -12.124 10.478 1.00 75.06 87 LEU A O 1
ATOM 672 N N . ASP A 1 88 ? -1.920 -11.080 12.247 1.00 65.75 88 ASP A N 1
ATOM 673 C CA . ASP A 1 88 ? -0.773 -11.256 13.155 1.00 65.75 88 ASP A CA 1
ATOM 674 C C . ASP A 1 88 ? -0.753 -12.636 13.847 1.00 65.75 88 ASP A C 1
ATOM 676 O O . ASP A 1 88 ? 0.159 -12.963 14.595 1.00 65.75 88 ASP A O 1
ATOM 680 N N . LYS A 1 89 ? -1.774 -13.469 13.604 1.00 55.31 89 LYS A N 1
ATOM 681 C CA . LYS A 1 89 ? -1.907 -14.824 14.170 1.00 55.31 89 LYS A CA 1
ATOM 682 C C . LYS A 1 89 ? -1.365 -15.939 13.256 1.00 55.31 89 LYS A C 1
ATOM 684 O O . LYS A 1 89 ? -1.736 -17.094 13.454 1.00 55.31 89 LYS A O 1
ATOM 689 N N . GLY A 1 90 ? -0.568 -15.590 12.243 1.00 49.38 90 GLY A N 1
ATOM 690 C CA . GLY A 1 90 ? 0.001 -16.515 11.252 1.00 49.38 90 GLY A CA 1
ATOM 691 C C . GLY A 1 90 ? 1.452 -16.866 11.527 1.00 49.38 90 GLY A C 1
ATOM 692 O O . GLY A 1 90 ? 2.243 -15.917 11.718 1.00 49.38 90 GLY A O 1
#

Radius of gyration: 14.18 Å; chains: 1; bounding box: 38×30×33 Å